Protein AF-B4FIW3-F1 (afdb_monomer_lite)

Organism: Zea mays (NCBI:txid4577)

Secondary structure (DSSP, 8-state):
------------S---HHHHHHHSHHHHHHHHHHHHHHHHHHHHHHHHHHHHHHHHHHHHHHHHHHHHHHHHHHHHHHHHHHHS-HHHHHHHTHHHHHHHHHHHHHHHHHHHHHHHHHHHHHHHHHHHHHHHHHHHHHHH--------PPP----HHHHHHHHHHHHHHHHHHHHHHHHH-

Structure (mmCIF, N/CA/C/O backbone):
data_AF-B4FIW3-F1
#
_entry.id   AF-B4FIW3-F1
#
loop_
_atom_site.group_PDB
_atom_site.id
_atom_site.type_symbol
_atom_site.label_atom_id
_atom_site.label_alt_id
_atom_site.label_comp_id
_atom_site.label_asym_id
_atom_site.label_entity_id
_atom_site.label_seq_id
_atom_site.pdbx_PDB_ins_code
_atom_site.Cartn_x
_atom_site.Cartn_y
_atom_site.Cartn_z
_atom_site.occupancy
_atom_site.B_iso_or_equiv
_atom_site.auth_seq_id
_atom_site.auth_comp_id
_atom_site.auth_asym_id
_atom_site.auth_atom_id
_atom_site.pdbx_PDB_model_num
ATOM 1 N N . MET A 1 1 ? -61.169 -10.404 72.340 1.00 35.59 1 MET A N 1
ATOM 2 C CA . MET A 1 1 ? -60.935 -11.451 71.323 1.00 35.59 1 MET A CA 1
ATOM 3 C C . MET A 1 1 ? -61.000 -10.745 69.978 1.00 35.59 1 MET A C 1
ATOM 5 O O . MET A 1 1 ? -62.086 -10.338 69.602 1.00 35.59 1 MET A O 1
ATOM 9 N N . ALA A 1 2 ? -59.873 -10.210 69.498 1.00 38.25 2 ALA A N 1
ATOM 10 C CA . ALA A 1 2 ? -58.842 -10.919 68.713 1.00 38.25 2 ALA A CA 1
ATOM 11 C C . ALA A 1 2 ? -59.341 -11.146 67.267 1.00 38.25 2 ALA A C 1
ATOM 13 O O . ALA A 1 2 ? -60.452 -11.624 67.100 1.00 38.25 2 ALA A O 1
ATOM 14 N N . ASP A 1 3 ? -58.621 -10.848 66.190 1.00 37.06 3 ASP A N 1
ATOM 15 C CA . ASP A 1 3 ? -57.318 -10.212 66.011 1.00 37.06 3 ASP A CA 1
ATOM 16 C C . ASP A 1 3 ? -57.194 -9.788 64.533 1.00 37.06 3 ASP A C 1
ATOM 18 O O . ASP A 1 3 ? -57.842 -10.352 63.653 1.00 37.06 3 ASP A O 1
ATOM 22 N N . SER A 1 4 ? -56.361 -8.778 64.319 1.00 44.91 4 SER A N 1
ATOM 23 C CA . SER A 1 4 ? -55.506 -8.484 63.169 1.00 44.91 4 SER A CA 1
ATOM 24 C C . SER A 1 4 ? -55.607 -9.348 61.904 1.00 44.91 4 SER A C 1
ATOM 26 O O . SER A 1 4 ? -55.427 -10.561 61.913 1.00 44.91 4 SER A O 1
ATOM 28 N N . GLY A 1 5 ? -55.720 -8.670 60.762 1.00 40.31 5 GLY A N 1
ATOM 29 C CA . GLY A 1 5 ? -55.606 -9.298 59.449 1.00 40.31 5 GLY A CA 1
ATOM 30 C C . GLY A 1 5 ? -55.431 -8.299 58.318 1.00 40.31 5 GLY A C 1
ATOM 31 O O . GLY A 1 5 ? -56.023 -8.454 57.255 1.00 40.31 5 GLY A O 1
ATOM 32 N N . SER A 1 6 ? -54.648 -7.247 58.555 1.00 43.91 6 SER A N 1
ATOM 33 C CA . SER A 1 6 ? -54.110 -6.374 57.519 1.00 43.91 6 SER A CA 1
ATOM 34 C C . SER A 1 6 ? -53.251 -7.199 56.551 1.00 43.91 6 SER A C 1
ATOM 36 O O . SER A 1 6 ? -52.039 -7.310 56.711 1.00 43.91 6 SER A O 1
ATOM 38 N N . ILE A 1 7 ? -53.880 -7.800 55.550 1.00 43.22 7 ILE A N 1
ATOM 39 C CA . ILE A 1 7 ? -53.221 -8.210 54.316 1.00 43.22 7 ILE A CA 1
ATOM 40 C C . ILE A 1 7 ? -53.361 -6.962 53.431 1.00 43.22 7 ILE A C 1
ATOM 42 O O . ILE A 1 7 ? -54.276 -6.842 52.631 1.00 43.22 7 ILE A O 1
ATOM 46 N N . VAL A 1 8 ? -52.579 -5.892 53.601 1.00 42.44 8 VAL A N 1
ATOM 47 C CA . VAL A 1 8 ? -51.161 -5.857 53.210 1.00 42.44 8 VAL A CA 1
ATOM 48 C C . VAL A 1 8 ? -50.893 -6.926 52.142 1.00 42.44 8 VAL A C 1
ATOM 50 O O . VAL A 1 8 ? -49.974 -7.728 52.221 1.00 42.44 8 VAL A O 1
ATOM 53 N N . VAL A 1 9 ? -51.709 -6.909 51.081 1.00 39.81 9 VAL A N 1
ATOM 54 C CA . VAL A 1 9 ? -51.278 -7.303 49.739 1.00 39.81 9 VAL A CA 1
ATOM 55 C C . VAL A 1 9 ? -50.350 -6.178 49.271 1.00 39.81 9 VAL A C 1
ATOM 57 O O . VAL A 1 9 ? -50.611 -5.460 48.311 1.00 39.81 9 VAL A O 1
ATOM 60 N N . THR A 1 10 ? -49.287 -5.936 50.041 1.00 37.06 10 THR A N 1
ATOM 61 C CA . THR A 1 10 ? -48.125 -5.219 49.557 1.00 37.06 10 THR A CA 1
ATOM 62 C C . THR A 1 10 ? -47.549 -6.085 48.474 1.00 37.06 10 THR A C 1
ATOM 64 O O . THR A 1 10 ? -47.139 -7.216 48.723 1.00 37.06 10 THR A O 1
ATOM 67 N N . GLU A 1 11 ? -47.555 -5.529 47.276 1.00 42.00 11 GLU A N 1
ATOM 68 C CA . GLU A 1 11 ? -46.412 -5.592 46.388 1.00 42.00 11 GLU A CA 1
ATOM 69 C C . GLU A 1 11 ? -45.641 -6.914 46.387 1.00 42.00 11 GLU A C 1
ATOM 71 O O . GLU A 1 11 ? -44.484 -7.015 46.784 1.00 42.00 11 GLU A O 1
ATOM 76 N N . ALA A 1 12 ? -46.307 -7.956 45.910 1.00 41.03 12 ALA A N 1
ATOM 77 C CA . ALA A 1 12 ? -45.633 -9.130 45.388 1.00 41.03 12 ALA A CA 1
ATOM 78 C C . ALA A 1 12 ? -45.804 -9.183 43.865 1.00 41.03 12 ALA A C 1
ATOM 80 O O . ALA A 1 12 ? -45.869 -10.262 43.270 1.00 41.03 12 ALA A O 1
ATOM 81 N N . ARG A 1 13 ? -45.844 -8.021 43.186 1.00 41.09 13 ARG A N 1
ATOM 82 C CA . ARG A 1 13 ? -45.386 -7.990 41.798 1.00 41.09 13 ARG A CA 1
ATOM 83 C C . ARG A 1 13 ? -43.923 -8.374 41.902 1.00 41.09 13 ARG A C 1
ATOM 85 O O . ARG A 1 13 ? -43.136 -7.603 42.428 1.00 41.09 13 ARG A O 1
ATOM 92 N N . LYS A 1 14 ? -43.589 -9.601 41.498 1.00 45.75 14 LYS A N 1
ATOM 93 C CA . LYS A 1 14 ? -42.229 -10.154 41.463 1.00 45.75 14 LYS A CA 1
ATOM 94 C C . LYS A 1 14 ? -41.299 -9.159 40.760 1.00 45.75 14 LYS A C 1
ATOM 96 O O . LYS A 1 14 ? -41.114 -9.224 39.547 1.00 45.75 14 LYS A O 1
ATOM 101 N N . GLN A 1 15 ? -40.773 -8.190 41.504 1.00 48.69 15 GLN A N 1
ATOM 102 C CA . GLN A 1 15 ? -39.783 -7.248 41.026 1.00 48.69 15 GLN A CA 1
ATOM 103 C C . GLN A 1 15 ? -38.546 -8.095 40.813 1.00 48.69 15 GLN A C 1
ATOM 105 O O . GLN A 1 15 ? -37.987 -8.664 41.750 1.00 48.69 15 GLN A O 1
ATOM 110 N N . HIS A 1 16 ? -38.213 -8.287 39.540 1.00 47.97 16 HIS A N 1
ATOM 111 C CA . HIS A 1 16 ? -37.062 -9.068 39.137 1.00 47.97 16 HIS A CA 1
ATOM 112 C C . HIS A 1 16 ? -35.856 -8.527 39.920 1.00 47.97 16 HIS A C 1
ATOM 114 O O . HIS A 1 16 ? -35.668 -7.314 39.935 1.00 47.97 16 HIS A O 1
ATOM 120 N N . PRO A 1 17 ? -35.021 -9.353 40.564 1.00 50.38 17 PRO A N 1
ATOM 121 C CA . PRO A 1 17 ? -33.922 -8.866 41.413 1.00 50.38 17 PRO A CA 1
ATOM 122 C C . PRO A 1 17 ? -32.966 -7.902 40.675 1.00 50.38 17 PRO A C 1
ATOM 124 O O . PRO A 1 17 ? -32.335 -7.039 41.277 1.00 50.38 17 PRO A O 1
ATOM 127 N N . LEU A 1 18 ? -32.945 -7.965 39.340 1.00 46.94 18 LEU A N 1
ATOM 128 C CA . LEU A 1 18 ? -32.242 -7.033 38.456 1.00 46.94 18 LEU A CA 1
ATOM 129 C C . LEU A 1 18 ? -32.845 -5.613 38.413 1.00 46.94 18 LEU A C 1
ATOM 131 O O . LEU A 1 18 ? -32.103 -4.660 38.193 1.00 46.94 18 LEU A O 1
ATOM 135 N N . SER A 1 19 ? -34.151 -5.431 38.643 1.00 55.44 19 SER A N 1
ATOM 136 C CA . SER A 1 19 ? -34.787 -4.105 38.682 1.00 55.44 19 SER A CA 1
ATOM 137 C C . SER A 1 19 ? -34.427 -3.328 39.949 1.00 55.44 19 SER A C 1
ATOM 139 O O . SER A 1 19 ? -34.291 -2.109 39.888 1.00 55.44 19 SER A O 1
ATOM 141 N N . GLN A 1 20 ? -34.205 -4.016 41.076 1.00 56.91 20 GLN A N 1
ATOM 142 C CA . GLN A 1 20 ? -33.660 -3.395 42.291 1.00 56.91 20 GLN A CA 1
ATOM 143 C C . GLN A 1 20 ? -32.188 -2.997 42.116 1.00 56.91 20 GLN A C 1
ATOM 145 O O . GLN A 1 20 ? -31.784 -1.921 42.551 1.00 56.91 20 GLN A O 1
ATOM 150 N N . ILE A 1 21 ? -31.397 -3.809 41.408 1.00 55.38 21 ILE A N 1
ATOM 151 C CA . ILE A 1 21 ? -29.996 -3.486 41.098 1.00 55.38 21 ILE A CA 1
ATOM 152 C C . ILE A 1 21 ? -29.919 -2.294 40.132 1.00 55.38 21 ILE A C 1
ATOM 154 O O . ILE A 1 21 ? -29.124 -1.382 40.353 1.00 55.38 21 ILE A O 1
ATOM 158 N N . ALA A 1 22 ? -30.790 -2.231 39.121 1.00 54.78 22 ALA A N 1
ATOM 159 C CA . ALA A 1 22 ? -30.854 -1.116 38.174 1.00 54.78 22 ALA A CA 1
ATOM 160 C C . ALA A 1 22 ? -31.291 0.221 38.803 1.00 54.78 22 ALA A C 1
ATOM 162 O O . ALA A 1 22 ? -30.920 1.281 38.296 1.00 54.78 22 ALA A O 1
ATOM 163 N N . ALA A 1 23 ? -32.040 0.177 39.910 1.00 57.44 23 ALA A N 1
ATOM 164 C CA . ALA A 1 23 ? -32.453 1.355 40.674 1.00 57.44 23 ALA A CA 1
ATOM 165 C C . ALA A 1 23 ? -31.335 1.920 41.574 1.00 57.44 23 ALA A C 1
ATOM 167 O O . ALA A 1 23 ? -31.433 3.057 42.037 1.00 57.44 23 ALA A O 1
ATOM 168 N N . SER A 1 24 ? -30.255 1.163 41.803 1.00 66.94 24 SER A N 1
ATOM 169 C CA . SER A 1 24 ? -29.114 1.631 42.593 1.00 66.94 24 SER A CA 1
ATOM 170 C C . SER A 1 24 ? -28.273 2.665 41.824 1.00 66.94 24 SER A C 1
ATOM 172 O O . SER A 1 24 ? -27.992 2.524 40.629 1.00 66.94 24 SER A O 1
ATOM 174 N N . GLY A 1 25 ? -27.833 3.729 42.508 1.00 66.00 25 GLY A N 1
ATOM 175 C CA . GLY A 1 25 ? -27.009 4.789 41.904 1.00 66.00 25 GLY A CA 1
ATOM 176 C C . GLY A 1 25 ? -25.682 4.283 41.319 1.00 66.00 25 GLY A C 1
ATOM 177 O O . GLY A 1 25 ? -25.187 4.833 40.336 1.00 66.00 25 GLY A O 1
ATOM 178 N N . THR A 1 26 ? -25.150 3.185 41.858 1.00 71.94 26 THR A N 1
ATOM 179 C CA . THR A 1 26 ? -23.939 2.500 41.385 1.00 71.94 26 THR A CA 1
ATOM 180 C C . THR A 1 26 ? -24.131 1.848 40.016 1.00 71.94 26 THR A C 1
ATOM 182 O O . THR A 1 26 ? -23.266 1.980 39.153 1.00 71.94 26 THR A O 1
ATOM 185 N N . HIS A 1 27 ? -25.285 1.235 39.742 1.00 65.75 27 HIS A N 1
ATOM 186 C CA . HIS A 1 27 ? -25.573 0.646 38.429 1.00 65.75 27 HIS A CA 1
ATOM 187 C C . HIS A 1 27 ? -25.694 1.707 37.324 1.00 65.75 27 HIS A C 1
ATOM 189 O O . HIS A 1 27 ? -25.266 1.513 36.185 1.00 65.75 27 HIS A O 1
ATOM 195 N N . ARG A 1 28 ? -26.209 2.888 37.676 1.00 71.69 28 ARG A N 1
ATOM 196 C CA . ARG A 1 28 ? -26.293 4.035 36.765 1.00 71.69 28 ARG A CA 1
ATOM 197 C C . ARG A 1 28 ? -24.911 4.610 36.424 1.00 71.69 28 ARG A C 1
ATOM 199 O O . ARG A 1 28 ? -24.711 5.090 35.309 1.00 71.69 28 ARG A O 1
ATOM 206 N N . LEU A 1 29 ? -23.955 4.535 37.354 1.00 78.12 29 LEU A N 1
ATOM 207 C CA . LEU A 1 29 ? -22.551 4.883 37.109 1.00 78.12 29 LEU A CA 1
ATOM 208 C C . LEU A 1 29 ? -21.858 3.849 36.216 1.00 78.12 29 LEU A C 1
ATOM 210 O O . LEU A 1 29 ? -21.170 4.245 35.280 1.00 78.12 29 LEU A O 1
ATOM 214 N N . LEU A 1 30 ? -22.105 2.554 36.434 1.00 76.38 30 LEU A N 1
ATOM 215 C CA . LEU A 1 30 ? -21.575 1.484 35.581 1.00 76.38 30 LEU A CA 1
ATOM 216 C C . LEU A 1 30 ? -22.072 1.598 34.137 1.00 76.38 30 LEU A C 1
ATOM 218 O O . LEU A 1 30 ? -21.272 1.468 33.219 1.00 76.38 30 LEU A O 1
ATOM 222 N N . LEU A 1 31 ? -23.352 1.924 33.924 1.00 73.81 31 LEU A N 1
ATOM 223 C CA . LEU A 1 31 ? -23.901 2.180 32.586 1.00 73.81 31 LEU A CA 1
ATOM 224 C C . LEU A 1 31 ? -23.220 3.369 31.900 1.00 73.81 31 LEU A C 1
ATOM 226 O O . LEU A 1 31 ? -22.869 3.284 30.726 1.00 73.81 31 LEU A O 1
ATOM 230 N N . LYS A 1 32 ? -22.994 4.467 32.629 1.00 76.81 32 LYS A N 1
ATOM 231 C CA . LYS A 1 32 ? -22.273 5.633 32.096 1.00 76.81 32 LYS A CA 1
ATOM 232 C C . LYS A 1 32 ? -20.813 5.311 31.780 1.00 76.81 32 LYS A C 1
ATOM 234 O O . LYS A 1 32 ? -20.301 5.755 30.758 1.00 76.81 32 LYS A O 1
ATOM 239 N N . GLN A 1 33 ? -20.152 4.542 32.642 1.00 82.38 33 GLN A N 1
ATOM 240 C CA . GLN A 1 33 ? -18.786 4.078 32.419 1.00 82.38 33 GLN A CA 1
ATOM 241 C C . GLN A 1 33 ? -18.706 3.165 31.193 1.00 82.38 33 GLN A C 1
ATOM 243 O O . GLN A 1 33 ? -17.806 3.317 30.377 1.00 82.38 33 GLN A O 1
ATOM 248 N N . TRP A 1 34 ? -19.679 2.274 31.025 1.00 76.88 34 TRP A N 1
ATOM 249 C CA . TRP A 1 34 ? -19.778 1.393 29.867 1.00 76.88 34 TRP A CA 1
ATOM 250 C C . TRP A 1 34 ? -19.988 2.147 28.556 1.00 76.88 34 TRP A C 1
ATOM 252 O O . TRP A 1 34 ? -19.276 1.882 27.596 1.00 76.88 34 TRP A O 1
ATOM 262 N N . VAL A 1 35 ? -20.921 3.105 28.515 1.00 78.81 35 VAL A N 1
ATOM 263 C CA . VAL A 1 35 ? -21.133 3.956 27.327 1.00 78.81 35 VAL A CA 1
ATOM 264 C C . VAL A 1 35 ? -19.852 4.716 26.980 1.00 78.81 35 VAL A C 1
ATOM 266 O O . VAL A 1 35 ? -19.463 4.785 25.820 1.00 78.81 35 VAL A O 1
ATOM 269 N N . LYS A 1 36 ? -19.131 5.206 27.993 1.00 86.69 36 LYS A N 1
ATOM 270 C CA . LYS A 1 36 ? -17.843 5.870 27.787 1.00 86.69 36 LYS A CA 1
ATOM 271 C C . LYS A 1 36 ? -16.778 4.930 27.207 1.00 86.69 36 LYS A C 1
ATOM 273 O O . LYS A 1 36 ? -16.039 5.346 26.323 1.00 86.69 36 LYS A O 1
ATOM 278 N N . GLU A 1 37 ? -16.671 3.693 27.689 1.00 81.75 37 GLU A N 1
ATOM 279 C CA . GLU A 1 37 ? -15.729 2.707 27.131 1.00 81.75 37 GLU A CA 1
ATOM 280 C C . GLU A 1 37 ? -16.075 2.325 25.685 1.00 81.75 37 GLU A C 1
ATOM 282 O O . GLU A 1 37 ? -15.180 2.202 24.848 1.00 81.75 37 GLU A O 1
ATOM 287 N N . GLU A 1 38 ? -17.365 2.210 25.366 1.00 79.44 38 GLU A N 1
ATOM 288 C CA . GLU A 1 38 ? -17.859 1.970 24.006 1.00 79.44 38 GLU A CA 1
ATOM 289 C C . GLU A 1 38 ? -17.466 3.109 23.053 1.00 79.44 38 GLU A C 1
ATOM 291 O O . GLU A 1 38 ? -16.886 2.851 21.996 1.00 79.44 38 GLU A O 1
ATOM 296 N N . ASP A 1 39 ? -17.663 4.365 23.461 1.00 82.56 39 ASP A N 1
ATOM 297 C CA . ASP A 1 39 ? -17.244 5.537 22.684 1.00 82.56 39 ASP A CA 1
ATOM 298 C C . ASP A 1 39 ? -15.720 5.575 22.474 1.00 82.56 39 ASP A C 1
ATOM 300 O O . ASP A 1 39 ? -15.227 5.915 21.391 1.00 82.56 39 ASP A O 1
ATOM 304 N N . LEU A 1 40 ? -14.942 5.200 23.497 1.00 83.88 40 LEU A N 1
ATOM 305 C CA . LEU A 1 40 ? -13.482 5.129 23.403 1.00 83.88 40 LEU A CA 1
ATOM 306 C C . LEU A 1 40 ? -13.021 4.032 22.436 1.00 83.88 40 LEU A C 1
ATOM 308 O O . LEU A 1 40 ? -12.079 4.258 21.671 1.00 83.88 40 LEU A O 1
ATOM 312 N N . LEU A 1 41 ? -13.673 2.867 22.442 1.00 80.25 41 LEU A N 1
ATOM 313 C CA . LEU A 1 41 ? -13.407 1.785 21.492 1.00 80.25 41 LEU A CA 1
ATOM 314 C C . LEU A 1 41 ? -13.782 2.190 20.065 1.00 80.25 41 LEU A C 1
ATOM 316 O O . LEU A 1 41 ? -12.951 2.055 19.167 1.00 80.25 41 LEU A O 1
ATOM 320 N N . ALA A 1 42 ? -14.970 2.762 19.85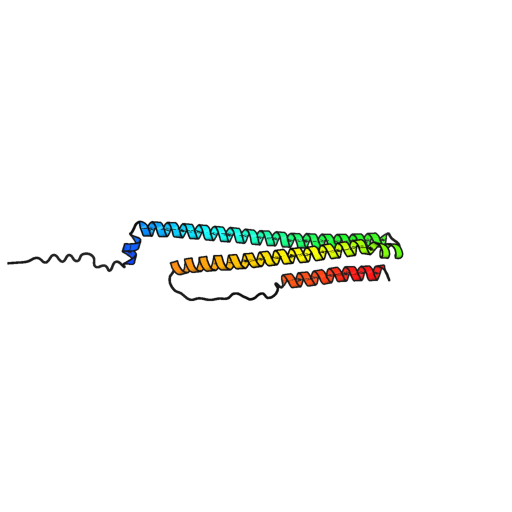9 1.00 77.94 42 ALA A N 1
ATOM 321 C CA . ALA A 1 42 ? -15.416 3.236 18.551 1.00 77.94 42 ALA A CA 1
ATOM 322 C C . ALA A 1 42 ? -14.440 4.267 17.963 1.00 77.94 42 ALA A C 1
ATOM 324 O O . ALA A 1 42 ? -14.056 4.187 16.794 1.00 77.94 42 ALA A O 1
ATOM 325 N N . ARG A 1 43 ? -13.947 5.193 18.795 1.00 84.06 43 ARG A N 1
ATOM 326 C CA . ARG A 1 43 ? -12.950 6.186 18.379 1.00 84.06 43 ARG A CA 1
ATOM 327 C C . ARG A 1 43 ? -11.594 5.563 18.035 1.00 84.06 43 ARG A C 1
ATOM 329 O O . ARG A 1 43 ? -10.953 6.011 17.083 1.00 84.06 43 ARG A O 1
ATOM 3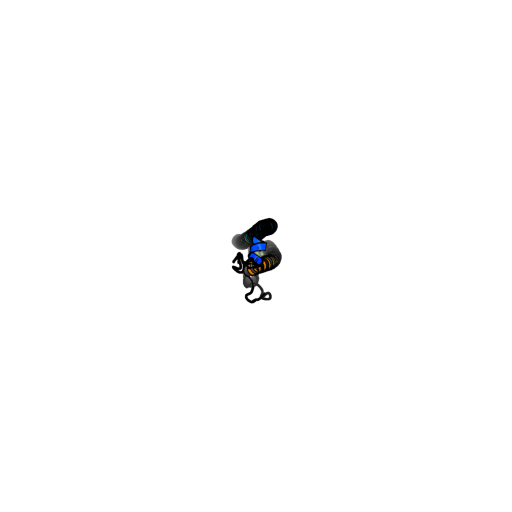36 N N . ARG A 1 44 ? -11.144 4.545 18.782 1.00 84.12 44 ARG A N 1
ATOM 337 C CA . ARG A 1 44 ? -9.910 3.798 18.469 1.00 84.12 44 ARG A CA 1
ATOM 338 C C . ARG A 1 44 ? -10.025 3.081 17.125 1.00 84.12 44 ARG A C 1
ATOM 340 O O . ARG A 1 44 ? -9.128 3.236 16.299 1.00 84.12 44 ARG A O 1
ATOM 347 N N . VAL A 1 45 ? -11.143 2.399 16.879 1.00 77.81 45 VAL A N 1
ATOM 348 C CA . VAL A 1 45 ? -11.418 1.718 15.606 1.00 77.81 45 VAL A CA 1
ATOM 349 C C . VAL A 1 45 ? -11.429 2.718 14.451 1.00 77.81 45 VAL A C 1
ATOM 351 O O . VAL A 1 45 ? -10.669 2.540 13.503 1.00 77.81 45 VAL A O 1
ATOM 354 N N . ALA A 1 46 ? -12.172 3.823 14.564 1.00 82.00 46 ALA A N 1
ATOM 355 C CA . ALA A 1 46 ? -12.235 4.849 13.518 1.00 82.00 46 ALA A CA 1
ATOM 356 C C . ALA A 1 46 ? -10.852 5.440 13.180 1.00 82.00 46 ALA A C 1
ATOM 358 O O . ALA A 1 46 ? -10.515 5.657 12.017 1.00 82.00 46 ALA A O 1
ATOM 359 N N . LEU A 1 47 ? -10.002 5.663 14.188 1.00 84.00 47 LEU A N 1
ATOM 360 C CA . LEU A 1 47 ? -8.637 6.150 13.978 1.00 84.00 47 LEU A CA 1
ATOM 361 C C . LEU A 1 47 ? -7.737 5.098 13.308 1.00 84.00 47 LEU A C 1
ATOM 363 O O . LEU A 1 47 ? -6.879 5.445 12.494 1.00 84.00 47 LEU A O 1
ATOM 367 N N . ARG A 1 48 ? -7.909 3.815 13.637 1.00 80.81 48 ARG A N 1
ATOM 368 C CA . ARG A 1 48 ? -7.179 2.705 13.007 1.00 80.81 48 ARG A CA 1
ATOM 369 C C . ARG A 1 48 ? -7.620 2.495 11.552 1.00 80.81 48 ARG A C 1
ATOM 371 O O . ARG A 1 48 ? -6.754 2.304 10.703 1.00 80.81 48 ARG A O 1
ATOM 378 N N . GLU A 1 49 ? -8.912 2.624 11.255 1.00 80.56 49 GLU A N 1
ATOM 379 C CA . GLU A 1 49 ? -9.466 2.614 9.891 1.00 80.56 49 GLU A CA 1
ATOM 380 C C . GLU A 1 49 ? -8.925 3.775 9.054 1.00 80.56 49 GLU A C 1
ATOM 382 O O . GLU A 1 49 ? -8.389 3.555 7.971 1.00 80.56 49 GLU A O 1
ATOM 387 N N . ALA A 1 50 ? -8.936 4.997 9.594 1.00 81.06 50 ALA A N 1
ATOM 388 C CA . ALA A 1 50 ? -8.382 6.160 8.903 1.00 81.06 50 ALA A CA 1
ATOM 389 C C . ALA A 1 50 ? -6.884 5.996 8.579 1.00 81.06 50 ALA A C 1
ATOM 391 O O . ALA A 1 50 ? -6.418 6.422 7.520 1.00 81.06 50 ALA A O 1
ATOM 392 N N . ARG A 1 51 ? -6.116 5.348 9.468 1.00 79.88 51 ARG A N 1
ATOM 393 C CA . ARG A 1 51 ? -4.703 5.014 9.217 1.00 79.88 51 ARG A CA 1
ATOM 394 C C . ARG A 1 51 ? -4.540 3.977 8.104 1.00 79.88 51 ARG A C 1
ATOM 396 O O . ARG A 1 51 ? -3.634 4.133 7.290 1.00 79.88 51 ARG A O 1
ATOM 403 N N . LEU A 1 52 ? -5.401 2.957 8.049 1.00 76.25 52 LEU A N 1
ATOM 404 C CA . LEU A 1 52 ? -5.419 1.984 6.948 1.00 76.25 52 LEU A CA 1
ATOM 405 C C . LEU A 1 52 ? -5.728 2.670 5.613 1.00 76.25 52 LEU A C 1
ATOM 407 O O . LEU A 1 52 ? -5.012 2.465 4.634 1.00 76.25 52 LEU A O 1
ATOM 411 N N . ASP A 1 53 ? -6.735 3.539 5.579 1.00 78.44 53 ASP A N 1
ATOM 412 C CA . ASP A 1 53 ? -7.091 4.284 4.370 1.00 78.44 53 ASP A CA 1
ATOM 413 C C . ASP A 1 53 ? -5.968 5.225 3.915 1.00 78.44 53 ASP A C 1
ATOM 415 O O . ASP A 1 53 ? -5.699 5.344 2.717 1.00 78.44 53 ASP A O 1
ATOM 419 N N . GLY A 1 54 ? -5.263 5.856 4.859 1.00 83.56 54 GLY A N 1
ATOM 420 C CA . GLY A 1 54 ? -4.049 6.626 4.582 1.00 83.56 54 GLY A CA 1
ATOM 421 C C . GLY A 1 54 ? -2.947 5.765 3.960 1.00 83.56 54 GLY A C 1
ATOM 422 O O . GLY A 1 54 ? -2.437 6.092 2.887 1.00 83.56 54 GLY A O 1
ATOM 423 N N . ALA A 1 55 ? -2.641 4.615 4.566 1.00 77.94 55 ALA A N 1
ATOM 424 C CA . ALA A 1 55 ? -1.638 3.687 4.049 1.00 77.94 55 ALA A CA 1
ATOM 425 C C . ALA A 1 55 ? -1.975 3.210 2.628 1.00 77.94 55 ALA A C 1
ATOM 427 O O . ALA A 1 55 ? -1.095 3.193 1.767 1.00 77.94 55 ALA A O 1
ATOM 428 N N . ARG A 1 56 ? -3.248 2.903 2.347 1.00 79.25 56 ARG A N 1
ATOM 429 C CA . ARG A 1 56 ? -3.724 2.504 1.012 1.00 79.25 56 ARG A CA 1
ATOM 430 C C . ARG A 1 56 ? -3.529 3.597 -0.034 1.00 79.25 56 ARG A C 1
ATOM 432 O O . ARG A 1 56 ? -3.097 3.297 -1.146 1.00 79.25 56 ARG A O 1
ATOM 439 N N . LYS A 1 57 ? -3.797 4.860 0.311 1.00 83.94 57 LYS A N 1
ATOM 440 C CA . LYS A 1 57 ? -3.540 6.006 -0.580 1.00 83.94 57 LYS A CA 1
ATOM 441 C C . LYS A 1 57 ? -2.052 6.178 -0.858 1.00 83.94 57 LYS A C 1
ATOM 443 O O . LYS A 1 57 ? -1.666 6.370 -2.006 1.00 83.94 57 LYS A O 1
ATOM 448 N N . GLU A 1 58 ? -1.215 6.064 0.167 1.00 85.06 58 GLU A N 1
ATOM 449 C CA . GLU A 1 58 ? 0.234 6.150 -0.001 1.00 85.06 58 GLU A CA 1
ATOM 450 C C . GLU A 1 58 ? 0.779 4.985 -0.848 1.00 85.06 58 GLU A C 1
ATOM 452 O O . GLU A 1 58 ? 1.650 5.198 -1.685 1.00 85.06 58 GLU A O 1
ATOM 457 N N . ILE A 1 59 ? 0.244 3.766 -0.692 1.00 80.06 59 ILE A N 1
ATOM 458 C CA . ILE A 1 59 ? 0.550 2.621 -1.568 1.00 80.06 59 ILE A CA 1
ATOM 459 C C . ILE A 1 59 ? 0.173 2.944 -3.022 1.00 80.06 59 ILE A C 1
ATOM 461 O O . ILE A 1 59 ? 0.986 2.750 -3.924 1.00 80.06 59 ILE A O 1
ATOM 465 N N . ALA A 1 60 ? -1.038 3.458 -3.258 1.00 82.25 60 ALA A N 1
ATOM 466 C CA . ALA A 1 60 ? -1.495 3.834 -4.595 1.00 82.25 60 ALA A CA 1
ATOM 467 C C . ALA A 1 60 ? -0.599 4.910 -5.228 1.00 82.25 60 ALA A C 1
ATOM 469 O O . ALA A 1 60 ? -0.206 4.785 -6.386 1.00 82.25 60 ALA A O 1
ATOM 470 N N . PHE A 1 61 ? -0.215 5.928 -4.454 1.00 86.12 61 PHE A N 1
ATOM 471 C CA . PHE A 1 61 ? 0.713 6.964 -4.899 1.00 86.12 61 PHE A CA 1
ATOM 472 C C . PHE A 1 61 ? 2.075 6.386 -5.297 1.00 86.12 61 PHE A C 1
ATOM 474 O O . PHE A 1 61 ? 2.588 6.714 -6.367 1.00 86.12 61 PHE A O 1
ATOM 481 N N . LEU A 1 62 ? 2.637 5.494 -4.475 1.00 82.38 62 LEU A N 1
ATOM 482 C CA . LEU A 1 62 ? 3.906 4.839 -4.778 1.00 82.38 62 LEU A CA 1
ATOM 483 C C . LEU A 1 62 ? 3.830 4.063 -6.107 1.00 82.38 62 LEU A C 1
ATOM 485 O O . LEU A 1 62 ? 4.764 4.146 -6.902 1.00 82.38 62 LEU A O 1
ATOM 489 N N . TYR A 1 63 ? 2.721 3.366 -6.396 1.00 80.19 63 TYR A N 1
ATOM 490 C CA . TYR A 1 63 ? 2.528 2.694 -7.69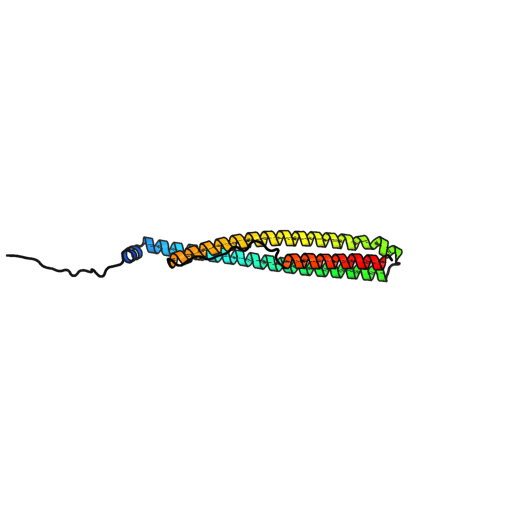2 1.00 80.19 63 TYR A CA 1
ATOM 491 C C . TYR A 1 63 ? 2.519 3.675 -8.861 1.00 80.19 63 TYR A C 1
ATOM 493 O O . TYR A 1 63 ? 3.206 3.445 -9.856 1.00 80.19 63 TYR A O 1
ATOM 501 N N . CYS A 1 64 ? 1.773 4.774 -8.750 1.00 84.06 64 CYS A N 1
ATOM 502 C CA . CYS A 1 64 ? 1.730 5.792 -9.797 1.00 84.06 64 CYS A CA 1
ATOM 503 C C . CYS A 1 64 ? 3.119 6.391 -10.058 1.00 84.06 64 CYS A C 1
ATOM 505 O O . CYS A 1 64 ? 3.538 6.497 -11.210 1.00 84.06 64 CYS A O 1
ATOM 507 N N . ALA A 1 65 ? 3.857 6.729 -8.996 1.00 82.88 65 ALA A N 1
ATOM 508 C CA . ALA A 1 65 ? 5.214 7.257 -9.100 1.00 82.88 65 ALA A CA 1
ATOM 509 C C . ALA A 1 65 ? 6.174 6.249 -9.753 1.00 82.88 65 ALA A C 1
ATOM 511 O O . ALA A 1 65 ? 6.969 6.624 -10.614 1.00 82.88 65 ALA A O 1
ATOM 512 N N . PHE A 1 66 ? 6.061 4.966 -9.398 1.00 82.81 66 PHE A N 1
ATOM 513 C CA . PHE A 1 66 ? 6.841 3.885 -9.995 1.00 82.81 66 PHE A CA 1
ATOM 514 C C . PHE A 1 66 ? 6.610 3.770 -11.507 1.00 82.81 66 PHE A C 1
ATOM 516 O O . PHE A 1 66 ? 7.569 3.769 -12.279 1.00 82.81 66 PHE A O 1
ATOM 523 N N . PHE A 1 67 ? 5.349 3.724 -11.949 1.00 82.19 67 PHE A N 1
ATOM 524 C CA . PHE A 1 67 ? 5.024 3.649 -13.375 1.00 82.19 67 PHE A CA 1
ATOM 525 C C . PHE A 1 67 ? 5.486 4.885 -14.145 1.00 82.19 67 PHE A C 1
ATOM 527 O O . PHE A 1 67 ? 6.041 4.747 -15.234 1.00 82.19 67 PHE A O 1
ATOM 534 N N . ALA A 1 68 ? 5.303 6.080 -13.576 1.00 86.00 68 ALA A N 1
ATOM 535 C CA . ALA A 1 68 ? 5.770 7.321 -14.184 1.00 86.00 68 ALA A CA 1
ATOM 536 C C . ALA A 1 68 ? 7.299 7.335 -14.340 1.00 86.00 68 ALA A C 1
ATOM 538 O O . ALA A 1 68 ? 7.809 7.691 -15.401 1.00 86.00 68 ALA A O 1
ATOM 539 N N . PHE A 1 69 ? 8.029 6.891 -13.312 1.00 84.31 69 PHE A N 1
ATOM 540 C CA . PHE A 1 69 ? 9.485 6.780 -13.350 1.00 84.31 69 PHE A CA 1
ATOM 541 C C . PHE A 1 69 ? 9.959 5.799 -14.430 1.00 84.31 69 PHE A C 1
ATOM 543 O O . PHE A 1 69 ? 10.834 6.128 -15.234 1.00 84.31 69 PHE A O 1
ATOM 550 N N . HIS A 1 70 ? 9.347 4.613 -14.497 1.00 82.75 70 HIS A N 1
ATOM 551 C CA . HIS A 1 70 ? 9.661 3.618 -15.523 1.00 82.75 70 HIS A CA 1
ATOM 552 C C . HIS A 1 70 ? 9.364 4.124 -16.932 1.00 82.75 70 HIS A C 1
ATOM 554 O O . HIS A 1 70 ? 10.243 4.056 -17.790 1.00 82.75 70 HIS A O 1
ATOM 560 N N . ALA A 1 71 ? 8.187 4.710 -17.161 1.00 84.50 71 ALA A N 1
ATOM 561 C CA . ALA A 1 71 ? 7.834 5.311 -18.444 1.00 84.50 71 ALA A CA 1
ATOM 562 C C . ALA A 1 71 ? 8.839 6.398 -18.862 1.00 84.50 71 ALA A C 1
ATOM 564 O O . ALA A 1 71 ? 9.306 6.395 -20.001 1.00 84.50 71 ALA A O 1
ATOM 565 N N . ALA A 1 72 ? 9.239 7.275 -17.934 1.00 85.38 72 ALA A N 1
ATOM 566 C CA . ALA A 1 72 ? 10.246 8.302 -18.190 1.00 85.38 72 ALA A CA 1
ATOM 567 C C . ALA A 1 72 ? 11.616 7.696 -18.533 1.00 85.38 72 ALA A C 1
ATOM 569 O O . ALA A 1 72 ? 12.260 8.137 -19.482 1.00 85.38 72 ALA A O 1
ATOM 570 N N . SER A 1 73 ? 12.059 6.660 -17.812 1.00 83.75 73 SER A N 1
ATOM 571 C CA . SER A 1 73 ? 13.337 5.989 -18.092 1.00 83.75 73 SER A CA 1
ATOM 572 C C . SER A 1 73 ? 13.366 5.295 -19.459 1.00 83.75 73 SER A C 1
ATOM 574 O O . SER A 1 73 ? 14.363 5.411 -20.173 1.00 83.75 73 SER A O 1
ATOM 576 N N . VAL A 1 74 ? 12.271 4.641 -19.864 1.00 81.88 74 VAL A N 1
ATOM 577 C CA . VAL A 1 74 ? 12.130 4.027 -21.195 1.00 81.88 74 VAL A CA 1
ATOM 578 C C . VAL A 1 74 ? 12.099 5.101 -22.280 1.00 81.88 74 VAL A C 1
ATOM 580 O O . VAL A 1 74 ? 12.785 4.964 -23.291 1.00 81.88 74 VAL A O 1
ATOM 583 N N . LEU A 1 75 ? 11.368 6.197 -22.058 1.00 85.94 75 LEU A N 1
ATOM 584 C CA . LEU A 1 75 ? 11.329 7.326 -22.985 1.00 85.94 75 LEU A CA 1
ATOM 585 C C . LEU A 1 75 ? 12.725 7.940 -23.170 1.00 85.94 75 LEU A C 1
ATOM 587 O O . LEU A 1 75 ? 13.166 8.136 -24.299 1.00 85.94 75 LEU A O 1
ATOM 591 N N . LEU A 1 76 ? 13.462 8.171 -22.081 1.00 82.81 76 LEU A N 1
ATOM 592 C CA . LEU A 1 76 ? 14.839 8.671 -22.129 1.00 82.81 76 LEU A CA 1
ATOM 593 C C . LEU A 1 76 ? 15.787 7.707 -22.849 1.00 82.81 76 LEU A C 1
ATOM 595 O O . LEU A 1 76 ? 16.648 8.153 -23.608 1.00 82.81 76 LEU A O 1
ATOM 599 N N . LEU A 1 77 ? 15.632 6.398 -22.638 1.00 80.62 77 LEU A N 1
ATOM 600 C CA . LEU A 1 77 ? 16.384 5.366 -23.355 1.00 80.62 77 LEU A CA 1
ATOM 601 C C . LEU A 1 77 ? 16.105 5.407 -24.860 1.00 80.62 77 LEU A C 1
ATOM 603 O O . LEU A 1 77 ? 17.044 5.370 -25.654 1.00 80.62 77 LEU A O 1
ATOM 607 N N . PHE A 1 78 ? 14.836 5.538 -25.248 1.00 82.44 78 PHE A N 1
ATOM 608 C CA . PHE A 1 78 ? 14.423 5.633 -26.646 1.00 82.44 78 PHE A CA 1
ATOM 609 C C . PHE A 1 78 ? 14.975 6.899 -27.313 1.00 82.44 78 PHE A C 1
ATOM 611 O O . PHE A 1 78 ? 15.594 6.821 -28.375 1.00 82.44 78 PHE A O 1
ATOM 618 N N . LEU A 1 79 ? 14.855 8.057 -26.652 1.00 83.88 79 LEU A N 1
ATOM 619 C CA . LEU A 1 79 ? 15.423 9.320 -27.135 1.00 83.88 79 LEU A CA 1
ATOM 620 C C . LEU A 1 79 ? 16.954 9.242 -27.261 1.00 83.88 79 LEU A C 1
ATOM 622 O O . LEU A 1 79 ? 17.519 9.663 -28.273 1.00 83.88 79 LEU A O 1
ATOM 626 N N . SER A 1 80 ? 17.628 8.648 -26.274 1.00 80.12 80 SER A N 1
ATOM 627 C CA . SER A 1 80 ? 19.084 8.455 -26.301 1.00 80.12 80 SER A CA 1
ATOM 628 C C . SER A 1 80 ? 19.518 7.529 -27.436 1.00 80.12 80 SER A C 1
ATOM 630 O O . SER A 1 80 ? 20.535 7.779 -28.072 1.00 80.12 80 SER A O 1
ATOM 632 N N . SER A 1 81 ? 18.747 6.480 -27.731 1.00 79.94 81 SER A N 1
ATOM 633 C CA . SER A 1 81 ? 19.027 5.597 -28.865 1.00 79.94 81 SER A CA 1
ATOM 634 C C . SER A 1 81 ? 18.770 6.258 -30.212 1.00 79.94 81 SER A C 1
ATOM 636 O O . SER A 1 81 ? 19.473 5.952 -31.166 1.00 79.94 81 SER A O 1
ATOM 638 N N . SER A 1 82 ? 17.758 7.119 -30.317 1.00 80.31 82 SER A N 1
ATOM 639 C CA . SER A 1 82 ? 17.437 7.791 -31.582 1.00 80.31 82 SER A CA 1
ATOM 640 C C . SER A 1 82 ? 18.513 8.795 -32.014 1.00 80.31 82 SER A C 1
ATOM 642 O O . SER A 1 82 ? 18.621 9.120 -33.191 1.00 80.31 82 SER A O 1
ATOM 644 N N . THR A 1 83 ? 19.323 9.271 -31.062 1.00 81.06 83 THR A N 1
ATOM 645 C CA . THR A 1 83 ? 20.344 10.309 -31.267 1.00 81.06 83 THR A CA 1
ATOM 646 C C . THR A 1 83 ? 21.782 9.781 -31.228 1.00 81.06 83 THR A C 1
ATOM 648 O O . THR A 1 83 ? 22.689 10.460 -31.707 1.00 81.06 83 THR A O 1
ATOM 651 N N . ALA A 1 84 ? 22.020 8.587 -30.676 1.00 74.50 84 ALA A N 1
ATOM 652 C CA . ALA A 1 84 ? 23.347 7.993 -30.523 1.00 74.50 84 ALA A CA 1
ATOM 653 C C . ALA A 1 84 ? 23.567 6.805 -31.476 1.00 74.50 84 ALA A C 1
ATOM 655 O O . ALA A 1 84 ? 22.652 6.038 -31.755 1.00 74.50 84 ALA A O 1
ATOM 656 N N . GLY A 1 85 ? 24.808 6.602 -31.933 1.00 74.69 85 GLY A N 1
ATOM 657 C CA . GLY A 1 85 ? 25.173 5.399 -32.689 1.00 74.69 85 GLY A CA 1
ATOM 658 C C . GLY A 1 85 ? 25.023 4.109 -31.856 1.00 74.69 85 GLY A C 1
ATOM 659 O O . GLY A 1 85 ? 25.157 4.146 -30.629 1.00 74.69 85 GLY A O 1
ATOM 660 N N . PRO A 1 86 ? 24.810 2.941 -32.491 1.00 72.19 86 PRO A N 1
ATOM 661 C CA . PRO A 1 86 ? 24.481 1.686 -31.799 1.00 72.19 86 PRO A CA 1
ATOM 662 C C . PRO A 1 86 ? 25.530 1.273 -30.748 1.00 72.19 86 PRO A C 1
ATOM 664 O O . PRO A 1 86 ? 25.193 0.880 -29.629 1.00 72.19 86 PRO A O 1
ATOM 667 N N . ALA A 1 87 ? 26.821 1.474 -31.039 1.00 75.19 87 ALA A N 1
ATOM 668 C CA . ALA A 1 87 ? 27.909 1.162 -30.108 1.00 75.19 87 ALA A CA 1
ATOM 669 C C . ALA A 1 87 ? 27.919 2.048 -28.841 1.00 75.19 87 ALA A C 1
ATOM 671 O O . ALA A 1 87 ? 28.242 1.568 -27.750 1.00 75.19 87 ALA A O 1
ATOM 672 N N . SER A 1 88 ? 27.561 3.334 -28.950 1.00 74.31 88 SER A N 1
ATOM 673 C CA . SER A 1 88 ? 27.521 4.255 -27.804 1.00 74.31 88 SER A CA 1
ATOM 674 C C . SER A 1 88 ? 26.221 4.124 -27.003 1.00 74.31 88 SER A C 1
ATOM 676 O O . SER A 1 88 ? 26.265 4.185 -25.770 1.00 74.31 88 SER A O 1
ATOM 678 N N . ALA A 1 89 ? 25.096 3.839 -27.667 1.00 72.69 89 ALA A N 1
ATOM 679 C CA . ALA A 1 89 ? 23.824 3.513 -27.024 1.00 72.69 89 ALA A CA 1
ATOM 680 C C . ALA A 1 89 ? 23.923 2.228 -26.176 1.00 72.69 89 ALA A C 1
ATOM 682 O O . ALA A 1 89 ? 23.520 2.217 -25.007 1.00 72.69 89 ALA A O 1
ATOM 683 N N . CYS A 1 90 ? 24.551 1.168 -26.700 1.00 74.00 90 CYS A N 1
ATOM 684 C CA . CYS A 1 90 ? 24.733 -0.088 -25.968 1.00 74.00 90 CYS A CA 1
ATOM 685 C C . CYS A 1 90 ? 25.662 0.065 -24.743 1.00 74.00 90 CYS A C 1
ATOM 687 O O . CYS A 1 90 ? 25.376 -0.465 -23.662 1.00 74.00 90 CYS A O 1
ATOM 689 N N . ARG A 1 91 ? 26.739 0.859 -24.860 1.00 77.81 91 ARG A N 1
ATOM 690 C CA . ARG A 1 91 ? 27.699 1.089 -23.764 1.00 77.81 91 ARG A CA 1
ATOM 691 C C . ARG A 1 91 ? 27.126 1.948 -22.626 1.00 77.81 91 ARG A C 1
ATOM 693 O O . ARG A 1 91 ? 27.589 1.821 -21.497 1.00 77.81 91 ARG A O 1
ATOM 700 N N . ARG A 1 92 ? 26.128 2.806 -22.884 1.00 75.81 92 ARG A N 1
ATOM 701 C CA . ARG A 1 92 ? 25.576 3.756 -21.889 1.00 75.81 92 ARG A CA 1
ATOM 702 C C . ARG A 1 92 ? 24.218 3.355 -21.308 1.00 75.81 92 ARG A C 1
ATOM 704 O O . ARG A 1 92 ? 23.833 3.849 -20.252 1.00 75.81 92 ARG A O 1
ATOM 711 N N . SER A 1 93 ? 23.522 2.411 -21.935 1.00 78.44 93 SER A N 1
ATOM 712 C CA . SER A 1 93 ? 22.194 1.953 -21.510 1.00 78.44 93 SER A CA 1
ATOM 713 C C . SER A 1 93 ? 22.172 1.227 -20.157 1.00 78.44 93 SER A C 1
ATOM 715 O O . SER A 1 93 ? 21.096 0.956 -19.638 1.00 78.44 93 SER A O 1
ATOM 717 N N . TRP A 1 94 ? 23.320 0.860 -19.564 1.00 79.56 94 TRP A N 1
ATOM 718 C CA . TRP A 1 94 ? 23.329 0.117 -18.289 1.00 79.56 94 TRP A CA 1
ATOM 719 C C . TRP A 1 94 ? 22.909 1.000 -17.115 1.00 79.56 94 TRP A C 1
ATOM 721 O O . TRP A 1 94 ? 22.299 0.501 -16.177 1.00 79.56 94 TRP A O 1
ATOM 731 N N . ILE A 1 95 ? 23.179 2.306 -17.200 1.00 78.88 95 ILE A N 1
ATOM 732 C CA . ILE A 1 95 ? 22.839 3.291 -16.169 1.00 78.88 95 ILE A CA 1
ATOM 733 C C . ILE A 1 95 ? 21.314 3.338 -15.951 1.00 78.88 95 ILE A C 1
ATOM 735 O O . ILE A 1 95 ? 20.875 3.033 -14.844 1.00 78.88 95 ILE A O 1
ATOM 739 N N . PRO A 1 96 ? 20.473 3.631 -16.966 1.00 77.19 96 PRO A N 1
ATOM 740 C CA . PRO A 1 96 ? 19.018 3.626 -16.794 1.00 77.19 96 PRO A CA 1
ATOM 741 C C . PRO A 1 96 ? 18.456 2.242 -16.438 1.00 77.19 96 PRO A C 1
ATOM 743 O O . PRO A 1 96 ? 17.524 2.172 -15.641 1.00 77.19 96 PRO A O 1
ATOM 746 N N . CYS A 1 97 ? 19.041 1.139 -16.926 1.00 75.50 97 CYS A N 1
ATOM 747 C CA . CYS A 1 97 ? 18.633 -0.208 -16.508 1.00 75.50 97 CYS A CA 1
ATOM 748 C C . CYS A 1 97 ? 18.904 -0.465 -15.016 1.00 75.50 97 CYS A C 1
ATOM 750 O O . CYS A 1 97 ? 18.044 -0.997 -14.320 1.00 75.50 97 CYS A O 1
ATOM 752 N N . LEU A 1 98 ? 20.075 -0.078 -14.507 1.00 77.62 98 LEU A N 1
ATOM 753 C CA . LEU A 1 98 ? 20.461 -0.294 -13.113 1.00 77.62 98 LEU A CA 1
ATOM 754 C C . LEU A 1 98 ? 19.651 0.591 -12.160 1.00 77.62 98 LEU A C 1
ATOM 756 O O . LEU A 1 98 ? 19.159 0.103 -11.146 1.00 77.62 98 LEU A O 1
ATOM 760 N N . VAL A 1 99 ? 19.433 1.862 -12.511 1.00 78.62 99 VAL A N 1
ATOM 761 C CA . VAL A 1 99 ? 18.557 2.758 -11.736 1.00 78.62 99 VAL A CA 1
ATOM 762 C C . VAL A 1 99 ? 17.121 2.223 -11.722 1.00 78.62 99 VAL A C 1
ATOM 764 O O . VAL A 1 99 ? 16.477 2.194 -10.675 1.00 78.62 99 VAL A O 1
ATOM 767 N N . SER A 1 100 ? 16.633 1.736 -12.860 1.00 80.06 100 SER A N 1
ATOM 768 C CA . SER A 1 100 ? 15.310 1.128 -12.970 1.00 80.06 100 SER A CA 1
ATOM 769 C C . SER A 1 100 ? 15.173 -0.139 -12.108 1.00 80.06 100 SER A C 1
ATOM 771 O O . SER A 1 100 ? 14.215 -0.259 -11.336 1.00 80.06 100 SER A O 1
ATOM 773 N N . LEU A 1 101 ? 16.170 -1.030 -12.113 1.00 76.94 101 LEU A N 1
ATOM 774 C CA . LEU A 1 101 ? 16.211 -2.212 -11.243 1.00 76.94 101 LEU A CA 1
ATOM 775 C C . LEU A 1 101 ? 16.218 -1.843 -9.754 1.00 76.94 101 LEU A C 1
ATOM 777 O O . LEU A 1 101 ? 15.419 -2.380 -8.988 1.00 76.94 101 LEU A O 1
ATOM 781 N N . LEU A 1 102 ? 17.069 -0.898 -9.344 1.00 79.31 102 LEU A N 1
ATOM 782 C CA . LEU A 1 102 ? 17.148 -0.449 -7.951 1.00 79.31 102 LEU A CA 1
ATOM 783 C C . LEU A 1 102 ? 15.850 0.224 -7.491 1.00 79.31 102 LEU A C 1
ATOM 785 O O . LEU A 1 102 ? 15.365 -0.077 -6.402 1.00 79.31 102 LEU A O 1
ATOM 789 N N . SER A 1 103 ? 15.248 1.076 -8.329 1.00 78.75 103 SER A N 1
ATOM 790 C CA . SER A 1 103 ? 13.958 1.714 -8.027 1.00 78.75 103 SER A CA 1
ATOM 791 C C . SER A 1 103 ? 12.842 0.683 -7.834 1.00 78.75 103 SER A C 1
ATOM 793 O O . SER A 1 103 ? 12.005 0.812 -6.943 1.00 78.75 103 SER A O 1
ATOM 795 N N . SER A 1 104 ? 12.878 -0.397 -8.613 1.00 79.56 104 SER A N 1
ATOM 796 C CA . SER A 1 104 ? 11.912 -1.485 -8.528 1.00 79.56 104 SER A CA 1
ATOM 797 C C . SER A 1 104 ? 12.106 -2.356 -7.301 1.00 79.56 104 SER A C 1
ATOM 799 O O . SER A 1 104 ? 11.128 -2.722 -6.653 1.00 79.56 104 SER A O 1
ATOM 801 N N . LEU A 1 105 ? 13.356 -2.646 -6.939 1.00 77.88 105 LEU A N 1
ATOM 802 C CA . LEU A 1 105 ? 13.668 -3.370 -5.714 1.00 77.88 105 LEU A CA 1
ATOM 803 C C . LEU A 1 105 ? 13.249 -2.566 -4.476 1.00 77.88 105 LEU A C 1
ATOM 805 O O . LEU A 1 105 ? 12.631 -3.124 -3.571 1.00 77.88 105 LEU A O 1
ATOM 809 N N . ALA A 1 106 ? 13.527 -1.258 -4.464 1.00 80.50 106 ALA A N 1
ATOM 810 C CA . ALA A 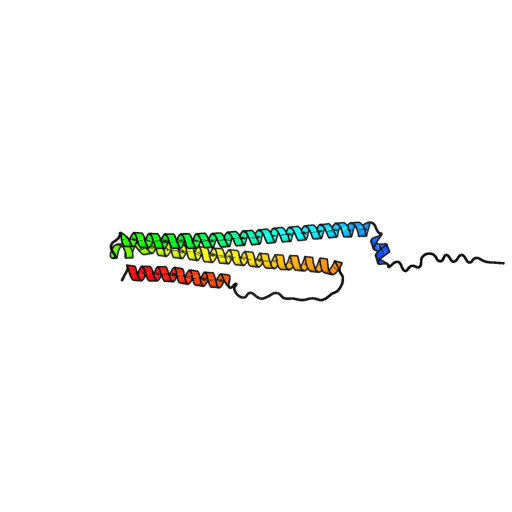1 106 ? 13.104 -0.346 -3.404 1.00 80.50 106 ALA A CA 1
ATOM 811 C C . ALA A 1 106 ? 11.575 -0.291 -3.278 1.00 80.50 106 ALA A C 1
ATOM 813 O O . ALA A 1 106 ? 11.041 -0.329 -2.171 1.00 80.50 106 ALA A O 1
ATOM 814 N N . MET A 1 107 ? 10.865 -0.277 -4.408 1.00 77.00 107 MET A N 1
ATOM 815 C CA . MET A 1 107 ? 9.406 -0.309 -4.439 1.00 77.00 107 MET A CA 1
ATOM 816 C C . MET A 1 107 ? 8.841 -1.637 -3.915 1.00 77.00 107 MET A C 1
ATOM 818 O O . MET A 1 107 ? 7.928 -1.630 -3.092 1.00 77.00 107 MET A O 1
ATOM 822 N N . LEU A 1 108 ? 9.415 -2.778 -4.314 1.00 78.44 108 LEU A N 1
ATOM 823 C CA . LEU A 1 108 ? 9.056 -4.097 -3.778 1.00 78.44 108 LEU A CA 1
ATOM 824 C C . LEU A 1 108 ? 9.242 -4.147 -2.259 1.00 78.44 108 LEU A C 1
ATOM 826 O O . LEU A 1 108 ? 8.371 -4.637 -1.543 1.00 78.44 108 LEU A O 1
ATOM 830 N N . TRP A 1 109 ? 10.358 -3.605 -1.773 1.00 83.88 109 TRP A N 1
ATOM 831 C CA . TRP A 1 109 ? 10.648 -3.501 -0.347 1.00 83.88 109 TRP A CA 1
ATOM 832 C C . TRP A 1 109 ? 9.636 -2.623 0.386 1.00 83.88 109 TRP A C 1
ATOM 834 O O . TRP A 1 109 ? 9.095 -3.040 1.408 1.00 83.88 109 TRP A O 1
ATOM 844 N N . ALA A 1 110 ? 9.336 -1.438 -0.150 1.00 78.19 110 ALA A N 1
ATOM 845 C CA . ALA A 1 110 ? 8.371 -0.515 0.433 1.00 78.19 110 ALA A CA 1
ATOM 846 C C . ALA A 1 110 ? 6.964 -1.124 0.486 1.00 78.19 110 ALA A C 1
ATOM 848 O O . ALA A 1 110 ? 6.301 -1.048 1.518 1.00 78.19 110 ALA A O 1
ATOM 849 N N . LEU A 1 111 ? 6.524 -1.778 -0.592 1.00 78.00 111 LEU A N 1
ATOM 850 C CA . LEU A 1 111 ? 5.237 -2.467 -0.647 1.00 78.00 111 LEU A CA 1
ATOM 851 C C . LEU A 1 111 ? 5.173 -3.628 0.337 1.00 78.00 111 LEU A C 1
ATOM 853 O O . LEU A 1 111 ? 4.188 -3.743 1.058 1.00 78.00 111 LEU A O 1
ATOM 857 N N . ARG A 1 112 ? 6.226 -4.450 0.425 1.00 81.00 112 ARG A N 1
ATOM 858 C CA . ARG A 1 112 ? 6.299 -5.550 1.394 1.00 81.00 112 ARG A CA 1
ATOM 859 C C . ARG A 1 112 ? 6.217 -5.042 2.820 1.00 81.00 112 ARG A C 1
ATOM 861 O O . ARG A 1 112 ? 5.308 -5.434 3.545 1.00 81.00 112 ARG A O 1
ATOM 868 N N . TYR A 1 113 ? 7.080 -4.097 3.171 1.00 79.69 113 TYR A N 1
ATOM 869 C CA . TYR A 1 113 ? 7.080 -3.467 4.485 1.00 79.69 113 TYR A CA 1
ATOM 870 C C . TYR A 1 113 ? 5.703 -2.883 4.836 1.00 79.69 113 TYR A C 1
ATOM 872 O O . TYR A 1 113 ? 5.164 -3.101 5.923 1.00 79.69 113 TYR A O 1
ATOM 880 N N . LYS A 1 114 ? 5.083 -2.178 3.888 1.00 77.62 114 LYS A N 1
ATOM 881 C CA . LYS A 1 114 ? 3.792 -1.529 4.105 1.00 77.62 114 LYS A CA 1
ATOM 882 C C . LYS A 1 114 ? 2.626 -2.514 4.166 1.00 77.62 114 LYS A C 1
ATOM 884 O O . LYS A 1 114 ? 1.741 -2.346 4.993 1.00 77.62 114 LYS A O 1
ATOM 889 N N . SER A 1 115 ? 2.664 -3.577 3.370 1.00 77.81 115 SER A N 1
ATOM 890 C CA . SER A 1 115 ? 1.684 -4.667 3.416 1.00 77.81 115 SER A CA 1
ATOM 891 C C . SER A 1 115 ? 1.759 -5.455 4.727 1.00 77.81 115 SER A C 1
ATOM 893 O O . SER A 1 115 ? 0.728 -5.816 5.290 1.00 77.81 115 SER A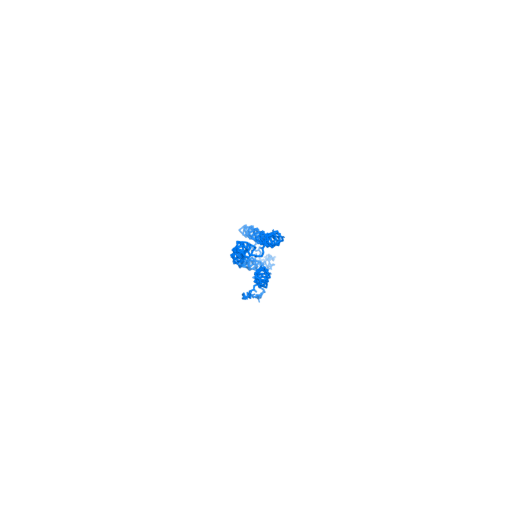 O 1
ATOM 895 N N . ASP A 1 116 ? 2.964 -5.678 5.262 1.00 78.00 116 ASP A N 1
ATOM 896 C CA . ASP A 1 116 ? 3.152 -6.370 6.536 1.00 78.00 116 ASP A CA 1
ATOM 897 C C . ASP A 1 116 ? 2.666 -5.509 7.708 1.00 78.00 116 ASP A C 1
ATOM 899 O O . ASP A 1 116 ? 1.989 -6.010 8.607 1.00 78.00 116 ASP A O 1
ATOM 903 N N . THR A 1 117 ? 2.944 -4.202 7.680 1.00 76.38 117 THR A N 1
ATOM 904 C CA . THR A 1 117 ? 2.423 -3.266 8.691 1.00 76.38 117 THR A CA 1
ATOM 905 C C . THR A 1 117 ? 0.900 -3.105 8.605 1.00 76.38 117 THR A C 1
ATOM 907 O O . THR A 1 117 ? 0.246 -3.113 9.650 1.00 76.38 117 THR A O 1
ATOM 910 N N . GLU A 1 118 ? 0.318 -3.049 7.399 1.00 76.50 118 GLU A N 1
ATOM 911 C CA . GLU A 1 118 ? -1.139 -3.074 7.179 1.00 76.50 118 GLU A CA 1
ATOM 912 C C . GLU A 1 118 ? -1.750 -4.357 7.759 1.00 76.50 118 GLU A C 1
ATOM 914 O O . GLU A 1 118 ? -2.688 -4.288 8.547 1.00 76.50 118 GLU A O 1
ATOM 919 N N . ALA A 1 119 ? -1.163 -5.523 7.474 1.00 75.81 119 ALA A N 1
ATOM 920 C CA . ALA A 1 119 ? -1.650 -6.811 7.966 1.00 75.81 119 ALA A CA 1
ATOM 921 C C . ALA A 1 119 ? -1.589 -6.933 9.498 1.00 75.81 119 ALA A C 1
ATOM 923 O O . ALA A 1 119 ? -2.485 -7.509 10.117 1.00 75.81 119 ALA A O 1
ATOM 924 N N . VAL A 1 120 ? -0.545 -6.398 10.139 1.00 83.19 120 VAL A N 1
ATOM 925 C CA . VAL A 1 120 ? -0.478 -6.333 11.608 1.00 83.19 120 VAL A CA 1
ATOM 926 C C . VAL A 1 120 ? -1.588 -5.433 12.150 1.00 83.19 120 VAL A C 1
ATOM 928 O O . VAL A 1 120 ? -2.250 -5.798 13.122 1.00 83.19 120 VAL A O 1
ATOM 931 N N . LEU A 1 121 ? -1.826 -4.286 11.514 1.00 76.88 121 LEU A N 1
ATOM 932 C CA . LEU A 1 121 ? -2.862 -3.345 11.926 1.00 76.88 121 LEU A CA 1
ATOM 933 C C . LEU A 1 121 ? -4.273 -3.923 11.750 1.00 76.88 121 LEU A C 1
ATOM 935 O O . LEU A 1 121 ? -5.093 -3.783 12.654 1.00 76.88 121 LEU A O 1
ATOM 939 N N . GLU A 1 122 ? -4.533 -4.624 10.644 1.00 77.44 122 GLU A N 1
ATOM 940 C CA . GLU A 1 122 ? -5.787 -5.345 10.395 1.00 77.44 122 GLU A CA 1
ATOM 941 C C . GLU A 1 122 ? -6.045 -6.414 11.462 1.00 77.44 122 GLU A C 1
ATOM 943 O O . GLU A 1 122 ? -7.164 -6.526 11.953 1.00 77.44 122 GLU A O 1
ATOM 948 N N . ARG A 1 123 ? -5.014 -7.156 11.893 1.00 83.88 123 ARG A N 1
ATOM 949 C CA . ARG A 1 123 ? -5.144 -8.144 12.981 1.00 83.88 123 ARG A CA 1
ATOM 950 C C . ARG A 1 123 ? -5.485 -7.500 14.318 1.00 83.88 123 ARG A C 1
ATOM 952 O O . ARG A 1 123 ? -6.290 -8.042 15.067 1.00 83.88 123 ARG A O 1
ATOM 959 N N . LEU A 1 124 ? -4.860 -6.368 14.636 1.00 78.69 124 LEU A N 1
ATOM 960 C CA . LEU A 1 124 ? -5.167 -5.632 15.864 1.00 78.69 124 LEU A CA 1
ATOM 961 C C . LEU A 1 124 ? -6.596 -5.089 15.829 1.00 78.69 124 LEU A C 1
ATOM 963 O O . LEU A 1 124 ? -7.322 -5.231 16.804 1.00 78.69 124 LEU A O 1
ATOM 967 N N . LEU A 1 125 ? -7.014 -4.541 14.690 1.00 76.62 125 LEU A N 1
ATOM 968 C CA . LEU A 1 125 ? -8.368 -4.041 14.492 1.00 76.62 125 LEU A CA 1
ATOM 969 C C . LEU A 1 125 ? -9.409 -5.167 14.539 1.00 76.62 125 LEU A C 1
ATOM 971 O O . LEU A 1 125 ? -10.485 -4.971 15.093 1.00 76.62 125 LEU A O 1
ATOM 975 N N . ALA A 1 126 ? -9.095 -6.349 14.004 1.00 76.94 126 ALA A N 1
ATOM 976 C CA . ALA A 1 126 ? -9.953 -7.525 14.117 1.00 76.94 126 ALA A CA 1
ATOM 977 C C . ALA A 1 126 ? -10.156 -7.927 15.584 1.00 76.94 126 ALA A C 1
ATOM 979 O O . ALA A 1 126 ? -11.296 -8.102 16.001 1.00 76.94 126 ALA A O 1
ATOM 980 N N . ARG A 1 127 ? -9.079 -7.966 16.381 1.00 82.44 127 ARG A N 1
ATOM 981 C CA . ARG A 1 127 ? -9.157 -8.237 17.827 1.00 82.44 127 ARG A CA 1
ATOM 982 C C . ARG A 1 127 ? -9.968 -7.176 18.569 1.00 82.44 127 ARG A C 1
ATOM 984 O O . ARG A 1 127 ? -10.876 -7.522 19.309 1.00 82.44 127 ARG A O 1
ATOM 991 N N . GLU A 1 128 ? -9.710 -5.892 18.314 1.00 79.12 128 GLU A N 1
ATOM 992 C CA . GLU A 1 128 ? -10.469 -4.796 18.939 1.00 79.12 128 GLU A CA 1
ATOM 993 C C . GLU A 1 128 ? -11.963 -4.840 18.564 1.00 79.12 128 GLU A C 1
ATOM 995 O O . GLU A 1 128 ? -12.823 -4.560 19.399 1.00 79.12 128 GLU A O 1
ATOM 1000 N N . ARG A 1 129 ? -12.296 -5.221 17.322 1.00 75.12 129 ARG A N 1
ATOM 1001 C CA . ARG A 1 129 ? -13.686 -5.424 16.883 1.00 75.12 129 ARG A CA 1
ATOM 1002 C C . ARG A 1 129 ? -14.326 -6.648 17.527 1.00 75.12 129 ARG A C 1
ATOM 1004 O O . ARG A 1 129 ? -15.501 -6.582 17.874 1.00 75.12 129 ARG A O 1
ATOM 1011 N N . GLU A 1 130 ? -13.595 -7.747 17.675 1.00 78.94 130 GLU A N 1
ATOM 1012 C CA . GLU A 1 130 ? -14.069 -8.935 18.388 1.00 78.94 130 GLU A CA 1
ATOM 1013 C C . GLU A 1 130 ? -14.354 -8.608 19.856 1.00 78.94 130 GLU A C 1
ATOM 1015 O O . GLU A 1 130 ? -15.447 -8.906 20.327 1.00 78.94 130 GLU A O 1
ATOM 1020 N N . ASP A 1 131 ? -13.457 -7.896 20.541 1.00 77.12 131 ASP A N 1
ATOM 1021 C CA . ASP A 1 131 ? -13.667 -7.435 21.918 1.00 77.12 131 ASP A CA 1
ATOM 1022 C C . ASP A 1 131 ? -14.888 -6.505 22.024 1.00 77.12 131 ASP A C 1
ATOM 1024 O O . ASP A 1 131 ? -15.733 -6.676 22.906 1.00 77.12 131 ASP A O 1
ATOM 1028 N N . ALA A 1 132 ? -15.051 -5.566 21.084 1.00 73.31 132 ALA A N 1
ATOM 1029 C CA . ALA A 1 132 ? -16.224 -4.692 21.022 1.00 73.31 132 ALA A CA 1
ATOM 1030 C C . ALA A 1 132 ? -17.527 -5.474 20.773 1.00 73.31 132 ALA A C 1
ATOM 1032 O O . ALA A 1 132 ? -18.556 -5.191 21.389 1.00 73.31 132 ALA A O 1
ATOM 1033 N N . 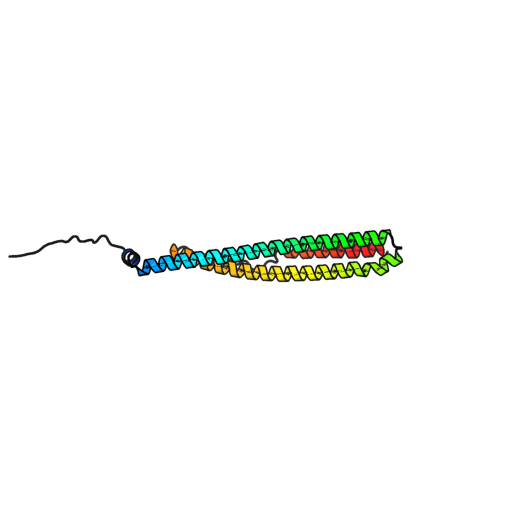LEU A 1 133 ? -17.491 -6.496 19.913 1.00 74.25 133 LEU A N 1
ATOM 1034 C CA . LEU A 1 133 ? -18.622 -7.390 19.663 1.00 74.25 133 LEU A CA 1
ATOM 1035 C C . LEU A 1 133 ? -18.941 -8.264 20.878 1.00 74.25 133 LEU A C 1
ATOM 1037 O O . LEU A 1 133 ? -20.114 -8.495 21.153 1.00 74.25 133 LEU A O 1
ATOM 1041 N N . LEU A 1 134 ? -17.938 -8.747 21.613 1.00 73.81 134 LEU A N 1
ATOM 1042 C CA . LEU A 1 134 ? -18.130 -9.504 22.850 1.00 73.81 134 LEU A CA 1
ATOM 1043 C C . LEU A 1 134 ? -18.749 -8.627 23.943 1.00 73.81 134 LEU A C 1
ATOM 1045 O O . LEU A 1 134 ? -19.672 -9.078 24.618 1.00 73.81 134 LEU A O 1
ATOM 1049 N N . LEU A 1 135 ? -18.332 -7.362 24.060 1.00 69.25 135 LEU A N 1
ATOM 1050 C CA . LEU A 1 135 ? -18.964 -6.377 24.945 1.00 69.25 135 LEU A CA 1
ATOM 1051 C C . LEU A 1 135 ? -20.418 -6.093 24.533 1.00 69.25 135 LEU A C 1
ATOM 1053 O O . LEU A 1 135 ? -21.316 -6.105 25.377 1.00 69.25 135 LEU A O 1
ATOM 1057 N N . ALA A 1 136 ? -20.683 -5.912 23.237 1.00 67.12 136 ALA A N 1
ATOM 1058 C CA . ALA A 1 136 ? -22.036 -5.708 22.716 1.00 67.12 136 ALA A CA 1
ATOM 1059 C C . ALA A 1 136 ? -22.938 -6.945 22.914 1.00 67.12 136 ALA A C 1
ATOM 1061 O O . ALA A 1 136 ? -24.098 -6.817 23.304 1.00 67.12 136 ALA A O 1
ATOM 1062 N N . ARG A 1 137 ? -22.400 -8.156 22.718 1.00 66.12 137 ARG A N 1
ATOM 1063 C CA . ARG A 1 137 ? -23.094 -9.434 22.958 1.00 66.12 137 ARG A CA 1
ATOM 1064 C C . ARG A 1 137 ? -23.304 -9.722 24.443 1.00 66.12 137 ARG A C 1
ATOM 1066 O O . ARG A 1 137 ? -24.317 -10.315 24.803 1.00 66.12 137 ARG A O 1
ATOM 1073 N N . ALA A 1 138 ? -22.393 -9.291 25.315 1.00 64.25 138 ALA A N 1
ATOM 1074 C CA . ALA A 1 138 ? -22.590 -9.326 26.763 1.00 64.25 138 ALA A CA 1
ATOM 1075 C C . ALA A 1 138 ? -23.738 -8.393 27.193 1.00 64.25 138 ALA A C 1
ATOM 1077 O O . ALA A 1 138 ? -24.499 -8.750 28.089 1.00 64.25 138 ALA A O 1
ATOM 1078 N N . LYS A 1 139 ? -23.928 -7.259 26.499 1.00 58.88 139 LYS A N 1
ATOM 1079 C CA . LYS A 1 139 ? -25.096 -6.365 26.636 1.00 58.88 139 LYS A CA 1
ATOM 1080 C C . LYS A 1 139 ? -26.417 -7.037 26.223 1.00 58.88 139 LYS A C 1
ATOM 1082 O O . LYS A 1 139 ? -27.448 -6.731 26.813 1.00 58.88 139 LYS A O 1
ATOM 1087 N N . SER A 1 140 ? -26.401 -7.936 25.233 1.00 56.66 140 SER A N 1
ATOM 1088 C CA . SER A 1 140 ? -27.609 -8.599 24.708 1.00 56.66 140 SER A CA 1
ATOM 1089 C C . SER A 1 140 ? -27.873 -10.016 25.248 1.00 56.66 140 SER A C 1
ATOM 1091 O O . SER A 1 140 ? -28.916 -10.573 24.936 1.00 56.66 140 SER A O 1
ATOM 1093 N N . LEU A 1 141 ? -26.938 -10.589 26.018 1.00 47.28 141 LEU A N 1
ATOM 1094 C CA . LEU A 1 141 ? -26.892 -11.951 26.579 1.00 47.28 141 LEU A CA 1
ATOM 1095 C C . LEU A 1 141 ? -27.351 -13.105 25.654 1.00 47.28 141 LEU A C 1
ATOM 1097 O O . LEU A 1 141 ? -28.533 -13.366 25.464 1.00 47.28 141 LEU A O 1
ATOM 1101 N N . ARG A 1 142 ? -26.360 -13.931 25.275 1.00 54.88 142 ARG A N 1
ATOM 1102 C CA . ARG A 1 142 ? -26.477 -15.359 24.907 1.00 54.88 142 ARG A CA 1
ATOM 1103 C C . ARG A 1 142 ? -27.045 -15.685 23.518 1.00 54.88 142 ARG A C 1
ATOM 1105 O O . ARG A 1 142 ? -28.105 -16.283 23.441 1.00 54.88 142 ARG A O 1
ATOM 1112 N N . VAL A 1 143 ? -26.268 -15.476 22.448 1.00 43.38 143 VAL A N 1
ATOM 1113 C CA . VAL A 1 143 ? -26.336 -16.329 21.237 1.00 43.38 143 VAL A CA 1
ATOM 1114 C C . VAL A 1 143 ? -24.956 -16.435 20.564 1.00 43.38 143 VAL A C 1
ATOM 1116 O O . VAL A 1 143 ? -24.369 -15.429 20.178 1.00 43.38 143 VAL A O 1
ATOM 1119 N N . GLU A 1 144 ? -24.496 -17.690 20.511 1.00 43.97 144 GLU A N 1
ATOM 1120 C CA . GLU A 1 144 ? -23.603 -18.418 19.587 1.00 43.97 144 GLU A CA 1
ATOM 1121 C C . GLU A 1 144 ? -22.528 -17.719 18.732 1.00 43.97 144 GLU A C 1
ATOM 1123 O O . GLU A 1 144 ? -22.691 -16.655 18.134 1.00 43.97 144 GLU A O 1
ATOM 1128 N N . ALA A 1 145 ? -21.405 -18.435 18.644 1.00 54.47 145 ALA A N 1
ATOM 1129 C CA . ALA A 1 145 ? -20.164 -18.065 17.991 1.00 54.47 145 ALA A CA 1
ATOM 1130 C C . ALA A 1 145 ? -20.105 -18.482 16.511 1.00 54.47 145 ALA A C 1
ATOM 1132 O O . ALA A 1 145 ? -20.533 -19.567 16.138 1.00 54.47 145 ALA A O 1
ATOM 1133 N N . LYS A 1 146 ? -19.441 -17.665 15.684 1.00 49.28 146 LYS A N 1
ATOM 1134 C CA . LYS A 1 146 ? -18.619 -18.084 14.524 1.00 49.28 146 LYS A CA 1
ATOM 1135 C C . LYS A 1 146 ? -17.896 -16.836 14.006 1.00 49.28 146 LYS A C 1
ATOM 1137 O O . LYS A 1 146 ? -18.531 -15.794 13.901 1.00 49.28 146 LYS A O 1
ATOM 1142 N N . GLY A 1 147 ? -16.575 -16.815 13.835 1.00 46.16 147 GLY A N 1
ATOM 1143 C CA . GLY A 1 147 ? -15.754 -17.670 12.966 1.00 46.16 147 GLY A CA 1
ATOM 1144 C C . GLY A 1 147 ? -15.470 -16.866 11.684 1.00 46.16 147 GLY A C 1
ATOM 1145 O O . GLY A 1 147 ? -16.360 -16.196 11.185 1.00 46.16 147 GLY A O 1
ATOM 1146 N N . ALA A 1 148 ? -14.294 -16.833 11.076 1.00 40.16 148 ALA A N 1
ATOM 1147 C CA . ALA A 1 148 ? -13.064 -17.567 11.272 1.00 40.16 148 ALA A CA 1
ATOM 1148 C C . ALA A 1 148 ? -11.927 -16.705 10.703 1.00 40.16 148 ALA A C 1
ATOM 1150 O O . ALA A 1 148 ? -12.084 -16.061 9.661 1.00 40.16 148 ALA A O 1
ATOM 1151 N N . ASP A 1 149 ? -10.788 -16.736 11.383 1.00 43.22 149 ASP A N 1
ATOM 1152 C CA . ASP A 1 149 ? -9.522 -16.209 10.896 1.00 43.22 149 ASP A CA 1
ATOM 1153 C C . ASP A 1 149 ? -9.123 -16.984 9.625 1.00 43.22 149 ASP A C 1
ATOM 1155 O O . ASP A 1 149 ? -9.031 -18.216 9.634 1.00 43.22 149 ASP A O 1
ATOM 1159 N N . ARG A 1 150 ? -8.962 -16.284 8.493 1.00 40.78 150 ARG A N 1
ATOM 1160 C CA . ARG A 1 150 ? -8.486 -16.901 7.247 1.00 40.78 150 ARG A CA 1
ATOM 1161 C C . ARG A 1 150 ? -6.959 -16.836 7.227 1.00 40.78 150 ARG A C 1
ATOM 1163 O O . ARG A 1 150 ? -6.412 -15.733 7.214 1.00 40.78 150 ARG A O 1
ATOM 1170 N N . PRO A 1 151 ? -6.248 -17.973 7.133 1.00 42.69 151 PRO A N 1
ATOM 1171 C CA . PRO A 1 151 ? -4.803 -17.940 6.994 1.00 42.69 151 PRO A CA 1
ATOM 1172 C C . PRO A 1 151 ? -4.407 -17.312 5.651 1.00 42.69 151 PRO A C 1
ATOM 1174 O O . PRO A 1 151 ? -5.029 -17.554 4.613 1.00 42.69 151 PRO A O 1
ATOM 1177 N N . ARG A 1 152 ? -3.355 -16.483 5.714 1.00 54.31 152 ARG A N 1
ATOM 1178 C CA . ARG A 1 152 ? -2.717 -15.745 4.612 1.00 54.31 152 ARG A CA 1
ATOM 1179 C C . ARG A 1 152 ? -2.564 -16.615 3.355 1.00 54.31 152 ARG A C 1
ATOM 1181 O O . ARG A 1 152 ? -1.580 -17.335 3.205 1.00 54.31 152 ARG A O 1
ATOM 1188 N N . ARG A 1 153 ? -3.475 -16.452 2.394 1.00 46.28 153 ARG A N 1
ATOM 1189 C CA . ARG A 1 153 ? -3.117 -16.522 0.972 1.00 46.28 153 ARG A CA 1
ATOM 1190 C C . ARG A 1 153 ? -2.446 -15.194 0.657 1.00 46.28 153 ARG A C 1
ATOM 1192 O O . ARG A 1 153 ? -2.939 -14.157 1.094 1.00 46.28 153 ARG A O 1
ATOM 1199 N N . TRP A 1 154 ? -1.326 -15.224 -0.050 1.00 47.81 154 TRP A N 1
ATOM 1200 C CA . TRP A 1 154 ? -0.703 -14.018 -0.589 1.00 47.81 154 TRP A CA 1
ATOM 1201 C C . TRP A 1 154 ? -1.796 -13.143 -1.205 1.00 47.81 154 TRP A C 1
ATOM 1203 O O . TRP A 1 154 ? -2.641 -13.670 -1.941 1.00 47.81 154 TRP A O 1
ATOM 1213 N N . GLN A 1 155 ? -1.862 -11.856 -0.838 1.00 64.75 155 GLN A N 1
ATOM 1214 C CA . GLN A 1 155 ? -2.887 -10.994 -1.417 1.00 64.75 155 GLN A CA 1
ATOM 1215 C C . GLN A 1 155 ? -2.670 -11.035 -2.932 1.00 64.75 155 GLN A C 1
ATOM 1217 O O . GLN A 1 155 ? -1.546 -10.886 -3.399 1.00 64.75 155 GLN A O 1
ATOM 1222 N N . ALA A 1 156 ? -3.727 -11.250 -3.723 1.00 58.59 156 ALA A N 1
ATOM 1223 C CA . ALA A 1 156 ? -3.633 -11.239 -5.190 1.00 58.59 156 ALA A CA 1
ATOM 1224 C C . ALA A 1 156 ? -2.954 -9.957 -5.720 1.00 58.59 156 ALA A C 1
ATOM 1226 O O . ALA A 1 156 ? -2.355 -9.955 -6.791 1.00 58.59 156 ALA A O 1
ATOM 1227 N N . ARG A 1 157 ? -3.001 -8.893 -4.909 1.00 61.00 157 ARG A N 1
ATOM 1228 C CA . ARG A 1 157 ? -2.245 -7.654 -5.064 1.00 61.00 157 ARG A CA 1
ATOM 1229 C C . ARG A 1 157 ? -0.738 -7.896 -5.144 1.00 61.00 157 ARG A C 1
ATOM 1231 O O . ARG A 1 157 ? -0.155 -7.473 -6.128 1.00 61.00 157 ARG A O 1
ATOM 1238 N N . ASP A 1 158 ? -0.134 -8.635 -4.214 1.00 67.25 158 ASP A N 1
ATOM 1239 C CA . ASP A 1 158 ? 1.307 -8.931 -4.211 1.00 67.25 158 ASP A CA 1
ATOM 1240 C C . ASP A 1 158 ? 1.733 -9.658 -5.494 1.00 67.25 158 ASP A C 1
ATOM 1242 O O . ASP A 1 158 ? 2.739 -9.308 -6.105 1.00 67.25 158 ASP A O 1
ATOM 1246 N N . LEU A 1 159 ? 0.933 -10.628 -5.952 1.00 69.06 159 LEU A N 1
ATOM 1247 C CA . LEU A 1 159 ? 1.174 -11.347 -7.209 1.00 69.06 159 LEU A CA 1
ATOM 1248 C C . LEU A 1 159 ? 1.120 -10.422 -8.429 1.00 69.06 159 LEU A C 1
ATOM 1250 O O . LEU A 1 159 ? 1.958 -10.542 -9.321 1.00 69.06 159 LEU A O 1
ATOM 1254 N N . ALA A 1 160 ? 0.175 -9.480 -8.455 1.00 68.94 160 ALA A N 1
ATOM 1255 C CA . ALA A 1 160 ? 0.096 -8.484 -9.517 1.00 68.94 160 ALA A CA 1
ATOM 1256 C C . ALA A 1 160 ? 1.345 -7.586 -9.543 1.00 68.94 160 ALA A C 1
ATOM 1258 O O . ALA A 1 160 ? 1.848 -7.285 -10.623 1.00 68.94 160 ALA A O 1
ATOM 1259 N N . VAL A 1 161 ? 1.905 -7.226 -8.382 1.00 69.38 161 VAL A N 1
ATOM 1260 C CA . VAL A 1 161 ? 3.173 -6.474 -8.310 1.00 69.38 161 VAL A CA 1
ATOM 1261 C C . VAL A 1 161 ? 4.328 -7.279 -8.885 1.00 69.38 161 VAL A C 1
ATOM 1263 O O . VAL A 1 161 ? 5.085 -6.755 -9.698 1.00 69.38 161 VAL A O 1
ATOM 1266 N N . PHE A 1 162 ? 4.462 -8.549 -8.492 1.00 72.06 162 PHE A N 1
ATOM 1267 C CA . PHE A 1 162 ? 5.519 -9.417 -9.015 1.00 72.06 162 PHE A CA 1
ATOM 1268 C C . PHE A 1 162 ? 5.410 -9.589 -10.532 1.00 72.06 162 PHE A C 1
ATOM 1270 O O . PHE A 1 162 ? 6.426 -9.542 -11.223 1.00 72.06 162 PHE A O 1
ATOM 1277 N N . ALA A 1 163 ? 4.190 -9.718 -11.059 1.00 73.56 163 ALA A N 1
ATOM 1278 C CA . ALA A 1 163 ? 3.946 -9.795 -12.494 1.00 73.56 163 ALA A CA 1
ATOM 1279 C C . ALA A 1 163 ? 4.320 -8.489 -13.215 1.00 73.56 163 ALA A C 1
ATOM 1281 O O . ALA A 1 163 ? 5.048 -8.523 -14.203 1.00 73.56 163 ALA A O 1
ATOM 1282 N N . LEU A 1 164 ? 3.888 -7.333 -12.703 1.00 70.44 164 LEU A N 1
ATOM 1283 C CA . LEU A 1 164 ? 4.218 -6.024 -13.280 1.00 70.44 164 LEU A CA 1
ATOM 1284 C C . LEU A 1 164 ? 5.725 -5.742 -13.243 1.00 70.44 164 LEU A C 1
ATOM 1286 O O . LEU A 1 164 ? 6.276 -5.218 -14.208 1.00 70.44 164 LEU A O 1
ATOM 1290 N N . PHE A 1 165 ? 6.405 -6.146 -12.170 1.00 72.75 165 PHE A N 1
ATOM 1291 C CA . PHE A 1 165 ? 7.859 -6.078 -12.066 1.00 72.75 165 PHE A CA 1
ATOM 1292 C C . PHE A 1 165 ? 8.554 -6.977 -13.095 1.00 72.75 165 PHE A C 1
ATOM 1294 O O . PHE A 1 165 ? 9.484 -6.535 -13.767 1.00 72.75 165 PHE A O 1
ATOM 1301 N N . ALA A 1 166 ? 8.092 -8.220 -13.259 1.00 73.62 166 ALA A N 1
ATOM 1302 C CA . ALA A 1 166 ? 8.630 -9.135 -14.261 1.00 73.62 166 ALA A CA 1
ATOM 1303 C C . ALA A 1 166 ? 8.451 -8.587 -15.686 1.00 73.62 166 ALA A C 1
ATOM 1305 O O . ALA A 1 166 ? 9.382 -8.654 -16.487 1.00 73.62 166 ALA A O 1
ATOM 1306 N N . VAL A 1 167 ? 7.297 -7.980 -15.982 1.00 75.44 167 VAL A N 1
ATOM 1307 C CA . VAL A 1 167 ? 7.035 -7.320 -17.269 1.00 75.44 167 VAL A CA 1
ATOM 1308 C C . VAL A 1 167 ? 7.956 -6.114 -17.467 1.00 75.44 167 VAL A C 1
ATOM 1310 O O . VAL A 1 167 ? 8.581 -6.009 -18.518 1.00 75.44 167 VAL A O 1
ATOM 1313 N N . ALA A 1 168 ? 8.112 -5.242 -16.465 1.00 75.06 168 ALA A N 1
ATOM 1314 C CA . ALA A 1 168 ? 9.012 -4.088 -16.550 1.00 75.06 168 ALA A CA 1
ATOM 1315 C C . ALA A 1 168 ? 10.473 -4.514 -16.788 1.00 75.06 168 ALA A C 1
ATOM 1317 O O . ALA A 1 168 ? 11.137 -3.994 -17.685 1.00 75.06 168 ALA A O 1
ATOM 1318 N N . CYS A 1 169 ? 10.956 -5.521 -16.055 1.00 71.31 169 CYS A N 1
ATOM 1319 C CA . CYS A 1 169 ? 12.277 -6.112 -16.275 1.00 71.31 169 CYS A CA 1
ATOM 1320 C C . CYS A 1 169 ? 12.410 -6.731 -17.674 1.00 71.31 169 CYS A C 1
ATOM 1322 O O . CYS A 1 169 ? 13.422 -6.519 -18.340 1.00 71.31 169 CYS A O 1
ATOM 1324 N N . GLY A 1 170 ? 11.388 -7.450 -18.146 1.00 74.62 170 GLY A N 1
ATOM 1325 C CA . GLY A 1 170 ? 11.361 -8.035 -19.487 1.00 74.62 170 GLY A CA 1
ATOM 1326 C C . GLY A 1 170 ? 11.457 -6.982 -20.592 1.00 74.62 170 GLY A C 1
ATOM 1327 O O . GLY A 1 170 ? 12.239 -7.147 -21.525 1.00 74.62 170 GLY A O 1
ATOM 1328 N N . VAL A 1 171 ? 10.740 -5.862 -20.453 1.00 75.19 171 VAL A N 1
ATOM 1329 C CA . VAL A 1 171 ? 10.797 -4.738 -21.402 1.00 75.19 171 VAL A CA 1
ATOM 1330 C C . VAL A 1 171 ? 12.195 -4.117 -21.449 1.00 75.19 171 VAL A C 1
ATOM 1332 O O . VAL A 1 171 ? 12.679 -3.809 -22.538 1.00 75.19 171 VAL A O 1
ATOM 1335 N N . LEU A 1 172 ? 12.880 -3.981 -20.307 1.00 68.94 172 LEU A N 1
ATOM 1336 C CA . LEU A 1 172 ? 14.252 -3.452 -20.239 1.00 68.94 172 LEU A CA 1
ATOM 1337 C C . LEU A 1 172 ? 15.285 -4.397 -20.867 1.00 68.94 172 LEU A C 1
ATOM 1339 O O . LEU A 1 172 ? 16.200 -3.948 -21.558 1.00 68.94 172 LEU A O 1
ATOM 1343 N N . VAL A 1 173 ? 15.144 -5.707 -20.649 1.00 75.00 173 VAL A N 1
ATOM 1344 C CA . VAL A 1 173 ? 16.013 -6.717 -21.274 1.00 75.00 173 VAL A CA 1
ATOM 1345 C C . VAL A 1 173 ? 15.790 -6.747 -22.785 1.00 75.00 173 VAL A C 1
ATOM 1347 O O . VAL A 1 173 ? 16.760 -6.744 -23.542 1.00 75.00 173 VAL A O 1
ATOM 1350 N N . LEU A 1 174 ? 14.532 -6.700 -23.229 1.00 75.69 174 LEU A N 1
ATOM 1351 C CA . LEU A 1 174 ? 14.176 -6.688 -24.645 1.00 75.69 174 LEU A CA 1
ATOM 1352 C C . LEU A 1 174 ? 14.685 -5.425 -25.350 1.00 75.69 174 LEU A C 1
ATOM 1354 O O . LEU A 1 174 ? 15.275 -5.522 -26.421 1.00 75.69 174 LEU A O 1
ATOM 1358 N N . THR A 1 175 ? 14.523 -4.247 -24.739 1.00 72.19 175 THR A N 1
ATOM 1359 C CA . THR A 1 175 ? 15.067 -2.999 -25.302 1.00 72.19 175 THR A CA 1
ATOM 1360 C C . THR A 1 175 ? 16.587 -3.039 -25.388 1.00 72.19 175 THR A C 1
ATOM 1362 O O . THR A 1 175 ? 17.129 -2.663 -26.420 1.00 72.19 175 THR A O 1
ATOM 1365 N N . ARG A 1 176 ? 17.302 -3.552 -24.376 1.00 71.19 176 ARG A N 1
ATOM 1366 C CA . ARG A 1 176 ? 18.759 -3.751 -24.491 1.00 71.19 176 ARG A CA 1
ATOM 1367 C C . ARG A 1 176 ? 19.138 -4.717 -25.606 1.00 71.19 176 ARG A C 1
ATOM 1369 O O . ARG A 1 176 ? 20.100 -4.442 -26.313 1.00 71.19 176 ARG A O 1
ATOM 1376 N N . PHE A 1 177 ? 18.423 -5.832 -25.742 1.00 73.69 177 PHE A N 1
ATOM 1377 C CA . PHE A 1 177 ? 18.692 -6.819 -26.784 1.00 73.69 177 PHE A CA 1
ATOM 1378 C C . PHE A 1 177 ? 18.539 -6.198 -28.178 1.00 73.69 177 PHE A C 1
ATOM 1380 O O . PHE A 1 177 ? 19.449 -6.315 -28.987 1.00 73.69 177 PHE A O 1
ATOM 1387 N N . LEU A 1 178 ? 17.461 -5.444 -28.412 1.00 72.62 178 LEU A N 1
ATOM 1388 C CA . LEU A 1 178 ? 17.222 -4.728 -29.672 1.00 72.62 178 LEU A CA 1
ATOM 1389 C C . LEU A 1 178 ? 18.224 -3.592 -29.943 1.00 72.62 178 LEU A C 1
ATOM 1391 O O . LEU A 1 178 ? 18.442 -3.236 -31.092 1.00 72.62 178 LEU A O 1
ATOM 1395 N N . LEU A 1 179 ? 18.807 -2.991 -28.901 1.00 68.38 179 LEU A N 1
ATOM 1396 C CA . LEU A 1 179 ? 19.774 -1.890 -29.027 1.00 68.38 179 LEU A CA 1
ATOM 1397 C C . LEU A 1 179 ? 21.219 -2.356 -29.243 1.00 68.38 179 LEU A C 1
ATOM 1399 O O . LEU A 1 179 ? 22.058 -1.567 -29.675 1.00 68.38 179 LEU A O 1
ATOM 1403 N N . CYS A 1 180 ? 21.530 -3.591 -28.852 1.00 67.44 180 CYS A N 1
ATOM 1404 C CA . CYS A 1 180 ? 22.888 -4.131 -28.816 1.00 67.44 180 CYS A CA 1
ATOM 1405 C C . CYS A 1 180 ? 23.133 -5.255 -29.838 1.00 67.44 180 CYS A C 1
ATOM 1407 O O . CYS A 1 180 ? 24.268 -5.724 -29.917 1.00 67.44 180 CYS A O 1
ATOM 1409 N N . ASN A 1 181 ? 22.105 -5.688 -30.573 1.00 64.06 181 ASN A N 1
ATOM 1410 C CA . ASN A 1 181 ? 22.170 -6.694 -31.635 1.00 64.06 181 ASN A CA 1
ATOM 1411 C C . ASN A 1 181 ? 21.759 -6.070 -32.967 1.00 64.06 181 ASN A C 1
ATOM 1413 O O . ASN A 1 181 ? 22.521 -6.226 -33.941 1.00 64.06 181 ASN A O 1
#

Sequence (181 aa):
MADSGSIVVTEARKQHPLSQIAASGTHRLLLKQWVKEEDLLARRVALREARLDGARKEIAFLYCAFFAFHAASVLLLFLSSSTAGPASACRRSWIPCLVSLLSSLAMLWALRYKSDTEAVLERLLAREREDALLLARAKSLRVEAKGADRPRRWQARDLAVFALFAVACGVLVLTRFLLCN

Radius of gyration: 33.28 Å; chains: 1; bounding box: 89×29×104 Å

Foldseek 3Di:
DDDDDPPPPPDPPVCPVVNVVCPDPVVVVVVVVLVVVLVVLVVVLVVLVVVLVVLVVVLVVLVVVLVVLLVVLVVVLVVCLVPDDLVVSLVPLVVSLVVNVVSLVVNLVVCVVSVVVSVVSVVVSVVSVVVSVVSVCVVVDDDDDDDDDDPDDDPVVNVVSVVVSVVSNVVSVVSSVVSND

pLDDT: mean 70.54, std 13.83, range [35.59, 86.69]